Protein AF-A0A6J1IH22-F1 (afdb_monomer)

Secondary structure (DSSP, 8-state):
--HHHHHTT--S--GGGHHHHHHHHHHHHHHHHHHTT---EETTEEHHHHTT--HHHHHHHHHHHSPP-SPP--PPP--

Radius of gyration: 17.15 Å; Cα contacts (8 Å, |Δi|>4): 38; chains: 1; bounding box: 35×49×32 Å

InterPro domains:
  IPR036291 NAD(P)-binding domain superfamily [SSF51735] (2-76)

Sequence (79 aa):
MTEDEVHEGIIYPSISRIRDITKEIAAAVIMEAIEEDLVAGYRDVDARELQKFNKEQILEFVKNNMWDPDYPTVVYHQD

Nearest PDB structures (foldseek):
  8qsz-assembly1_A  TM=4.593E-01  e=5.509E+00  Schizosaccharomyces pombe

Foldseek 3Di:
DDPVCVVVVNPDDDPVCVVVVVLLVQLVVLVVCLVVVNDAADDPGGSVNSNPDDSVRSSVVSVVPDDDPDDDDPDDDDD

Organism: Cucurbita maxima (NCBI:txid3661)

Structure (mmCIF, N/CA/C/O backbone):
data_AF-A0A6J1IH22-F1
#
_entry.id   AF-A0A6J1IH22-F1
#
loop_
_atom_site.group_PDB
_atom_site.id
_atom_site.type_symbol
_atom_site.label_atom_id
_atom_site.label_alt_id
_atom_site.label_comp_id
_atom_site.label_asym_id
_atom_site.label_entity_id
_atom_site.label_seq_id
_atom_site.pdbx_PDB_ins_code
_atom_site.Cartn_x
_atom_site.Cartn_y
_atom_site.Cartn_z
_atom_site.occupancy
_atom_site.B_iso_or_equiv
_atom_site.auth_seq_id
_atom_site.auth_comp_id
_atom_site.auth_asym_id
_atom_site.auth_atom_id
_atom_site.pdbx_PDB_model_num
ATOM 1 N N . MET A 1 1 ? 11.427 6.930 -6.884 1.00 81.81 1 MET A N 1
ATOM 2 C CA . MET A 1 1 ? 12.114 7.985 -7.644 1.00 81.81 1 MET A CA 1
ATOM 3 C C . MET A 1 1 ? 13.324 8.351 -6.822 1.00 81.81 1 MET A C 1
ATOM 5 O O . MET A 1 1 ? 13.145 8.633 -5.643 1.00 81.81 1 MET A O 1
ATOM 9 N N . THR A 1 2 ? 14.519 8.182 -7.364 1.00 89.06 2 THR A N 1
ATOM 10 C CA . THR A 1 2 ? 15.750 8.600 -6.685 1.00 89.06 2 THR A CA 1
ATOM 11 C C . THR A 1 2 ? 16.115 10.013 -7.122 1.00 89.06 2 THR A C 1
ATOM 13 O O . THR A 1 2 ? 15.681 10.464 -8.179 1.00 89.06 2 THR A O 1
ATOM 16 N N . GLU A 1 3 ? 16.917 10.707 -6.318 1.00 92.12 3 GLU A N 1
ATOM 17 C CA . GLU A 1 3 ? 17.442 12.027 -6.690 1.00 92.12 3 GLU A CA 1
ATOM 18 C C . GLU A 1 3 ? 18.216 11.967 -8.014 1.00 92.12 3 GLU A C 1
ATOM 20 O O . GLU A 1 3 ? 18.067 12.850 -8.852 1.00 92.12 3 GLU A O 1
ATOM 25 N N . ASP A 1 4 ? 18.971 10.891 -8.249 1.00 94.19 4 ASP A N 1
ATOM 26 C CA . ASP A 1 4 ? 19.712 10.688 -9.499 1.00 94.19 4 ASP A CA 1
ATOM 27 C C . ASP A 1 4 ? 18.780 10.642 -10.725 1.00 94.19 4 ASP A C 1
ATOM 29 O O . ASP A 1 4 ? 19.036 11.323 -11.715 1.00 94.19 4 ASP A O 1
ATOM 33 N N . GLU A 1 5 ? 17.651 9.919 -10.637 1.00 93.12 5 GLU A N 1
ATOM 34 C CA . GLU A 1 5 ? 16.641 9.864 -11.709 1.00 93.12 5 GLU A CA 1
ATOM 35 C C . GLU A 1 5 ? 16.108 11.276 -12.030 1.00 93.12 5 GLU A C 1
ATOM 37 O O . GLU A 1 5 ? 15.957 11.643 -13.197 1.00 93.12 5 GLU A O 1
ATOM 42 N N . VAL A 1 6 ? 15.882 12.110 -11.010 1.00 94.38 6 VAL A N 1
ATOM 43 C CA . VAL A 1 6 ? 15.407 13.492 -11.197 1.00 94.38 6 VAL A CA 1
ATOM 44 C C . VAL A 1 6 ? 16.452 14.357 -11.903 1.00 94.38 6 VAL A C 1
ATOM 46 O O . VAL A 1 6 ? 16.096 15.127 -12.798 1.00 94.38 6 VAL A O 1
ATOM 49 N N . HIS A 1 7 ? 17.736 14.215 -11.557 1.00 95.75 7 HIS A N 1
ATOM 50 C CA . HIS A 1 7 ? 18.829 14.942 -12.219 1.00 95.75 7 HIS A CA 1
ATOM 51 C C . HIS A 1 7 ? 18.964 14.569 -13.704 1.00 95.75 7 HIS A C 1
ATOM 53 O O . HIS A 1 7 ? 19.346 15.412 -14.517 1.00 95.75 7 HIS A O 1
ATOM 59 N N . GLU A 1 8 ? 18.595 13.342 -14.074 1.00 95.56 8 GLU A N 1
ATOM 60 C CA . GLU A 1 8 ? 18.523 12.875 -15.465 1.00 95.56 8 GLU A CA 1
ATOM 61 C C . GLU A 1 8 ? 17.252 13.344 -16.205 1.00 95.56 8 GLU A C 1
ATOM 63 O O . GLU A 1 8 ? 17.061 13.040 -17.384 1.00 95.56 8 GLU A O 1
ATOM 68 N N . GLY A 1 9 ? 16.377 14.106 -15.541 1.00 96.31 9 GLY A N 1
ATOM 69 C CA . GLY A 1 9 ? 15.114 14.595 -16.099 1.00 96.31 9 GLY A CA 1
ATOM 70 C C . GLY A 1 9 ? 13.970 13.579 -16.037 1.00 96.31 9 GLY A C 1
ATOM 71 O O . GLY A 1 9 ? 12.922 13.794 -16.652 1.00 96.31 9 GLY A O 1
ATOM 72 N N . ILE A 1 10 ? 14.132 12.479 -15.296 1.00 95.81 10 ILE A N 1
ATOM 73 C CA . ILE A 1 10 ? 13.091 11.470 -15.092 1.00 95.81 10 ILE A CA 1
ATOM 74 C C . ILE A 1 10 ? 12.181 11.930 -13.945 1.00 95.81 10 ILE A C 1
ATOM 76 O O . ILE A 1 10 ? 12.482 11.766 -12.766 1.00 95.81 10 ILE A O 1
ATOM 80 N N . ILE A 1 11 ? 11.025 12.495 -14.301 1.00 94.50 11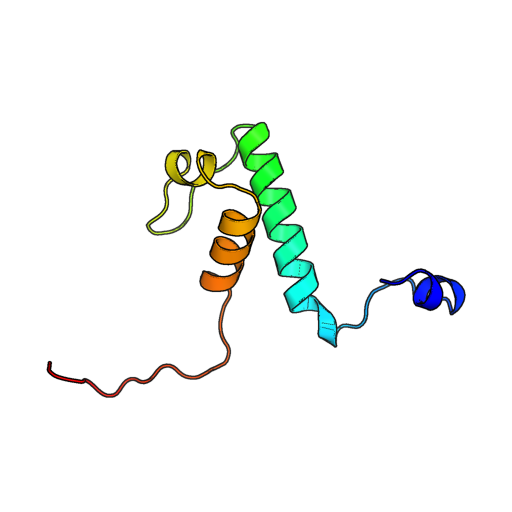 ILE A N 1
ATOM 81 C CA . ILE A 1 11 ? 10.052 13.057 -13.343 1.00 94.50 11 ILE A CA 1
ATOM 82 C C . ILE A 1 11 ? 9.006 12.050 -12.836 1.00 94.50 11 ILE A C 1
ATOM 84 O O . ILE A 1 11 ? 8.178 12.388 -11.994 1.00 94.50 11 ILE A O 1
ATOM 88 N N . TYR A 1 12 ? 9.028 10.812 -13.339 1.00 94.44 12 TYR A N 1
ATOM 89 C CA . TYR A 1 12 ? 8.173 9.721 -12.870 1.00 94.44 12 TYR A CA 1
ATOM 90 C C . TYR A 1 12 ? 8.993 8.451 -12.658 1.00 94.44 12 TYR A C 1
ATOM 92 O O . TYR A 1 12 ? 9.880 8.153 -13.456 1.00 94.44 12 TYR A O 1
ATOM 100 N N . PRO A 1 13 ? 8.698 7.667 -11.610 1.00 93.00 13 PRO A N 1
ATOM 101 C CA . PRO A 1 13 ? 9.382 6.404 -11.392 1.00 93.00 13 PRO A CA 1
ATOM 102 C C . PRO A 1 13 ? 9.124 5.430 -12.549 1.00 93.00 13 PRO A C 1
ATOM 104 O O . PRO A 1 13 ? 8.080 5.465 -13.198 1.00 93.00 13 PRO A O 1
ATOM 107 N N . SER A 1 14 ? 10.064 4.509 -12.764 1.00 93.88 14 SER A N 1
ATOM 108 C CA . SER A 1 14 ? 9.901 3.424 -13.737 1.00 93.88 14 SER A CA 1
ATOM 109 C C . SER A 1 14 ? 8.612 2.632 -13.489 1.00 93.88 14 SER A C 1
ATOM 111 O O . SER A 1 14 ? 8.332 2.236 -12.355 1.00 93.88 14 SER A O 1
ATOM 113 N N . ILE A 1 15 ? 7.880 2.328 -14.568 1.00 95.19 15 ILE A N 1
ATOM 114 C CA . ILE A 1 15 ? 6.628 1.550 -14.547 1.00 95.19 15 ILE A CA 1
ATOM 115 C C . ILE A 1 15 ? 6.832 0.169 -13.909 1.00 95.19 15 ILE A C 1
ATOM 117 O O . ILE A 1 15 ? 5.930 -0.348 -13.260 1.00 95.19 15 ILE A O 1
ATOM 121 N N . SER A 1 16 ? 8.031 -0.408 -14.019 1.00 95.19 16 SER A N 1
ATOM 122 C CA . SER A 1 16 ? 8.371 -1.682 -13.366 1.00 95.19 16 SER A CA 1
ATOM 123 C C . SER A 1 16 ? 8.149 -1.671 -11.846 1.00 95.19 16 SER A C 1
ATOM 125 O O . SER A 1 16 ? 7.804 -2.701 -11.276 1.00 95.19 16 SER A O 1
ATOM 127 N N . ARG A 1 17 ? 8.278 -0.505 -11.196 1.00 94.50 17 ARG A N 1
ATOM 128 C CA . ARG A 1 17 ? 8.099 -0.315 -9.747 1.00 94.50 17 ARG A CA 1
ATOM 129 C C . ARG A 1 17 ? 6.672 0.076 -9.357 1.00 94.50 17 ARG A C 1
ATOM 131 O O . ARG A 1 17 ?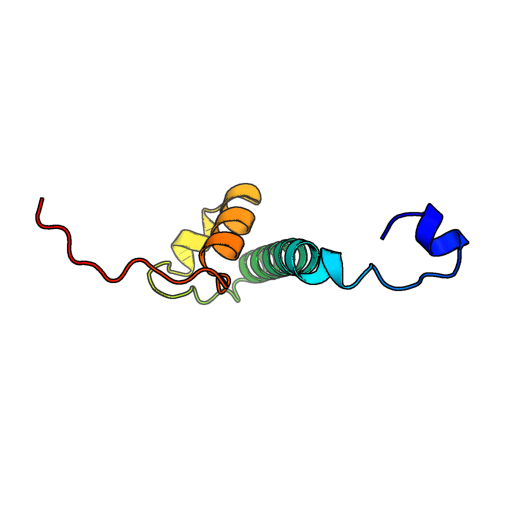 6.422 0.343 -8.184 1.00 94.50 17 ARG A O 1
ATOM 138 N N . ILE A 1 18 ? 5.734 0.157 -10.309 1.00 95.81 18 ILE A N 1
ATOM 139 C CA . ILE A 1 18 ? 4.399 0.720 -10.052 1.00 95.81 18 ILE A CA 1
ATOM 140 C C . ILE A 1 18 ? 3.670 -0.019 -8.929 1.00 95.81 18 ILE A C 1
ATOM 142 O O . ILE A 1 18 ? 3.081 0.623 -8.073 1.00 95.81 18 ILE A O 1
ATOM 146 N N . ARG A 1 19 ? 3.767 -1.353 -8.873 1.00 95.38 19 ARG A N 1
ATOM 147 C CA . ARG A 1 19 ? 3.075 -2.158 -7.856 1.00 95.38 19 ARG A CA 1
ATOM 148 C C . ARG A 1 19 ? 3.598 -1.881 -6.449 1.00 95.38 19 ARG A C 1
ATOM 150 O O . ARG A 1 19 ? 2.796 -1.677 -5.542 1.00 95.38 19 ARG A O 1
ATOM 157 N N . ASP A 1 20 ? 4.916 -1.815 -6.287 1.00 94.94 20 ASP A N 1
ATOM 158 C CA . ASP A 1 20 ? 5.543 -1.518 -4.997 1.00 94.94 20 ASP A CA 1
ATOM 159 C C . ASP A 1 20 ? 5.190 -0.106 -4.527 1.00 94.94 20 ASP A C 1
ATOM 161 O O . ASP A 1 20 ? 4.829 0.096 -3.370 1.00 94.94 20 ASP A O 1
ATOM 165 N N . ILE A 1 21 ? 5.222 0.861 -5.447 1.00 95.50 21 ILE A N 1
ATOM 166 C CA . ILE A 1 21 ? 4.881 2.256 -5.160 1.00 95.50 21 ILE A CA 1
ATOM 167 C C . ILE A 1 21 ? 3.398 2.389 -4.800 1.00 95.50 21 ILE A C 1
ATOM 169 O O . ILE A 1 21 ? 3.067 3.037 -3.811 1.00 95.50 21 ILE A O 1
ATOM 173 N N . THR A 1 22 ? 2.497 1.754 -5.552 1.00 96.62 22 THR A N 1
ATOM 174 C CA . THR A 1 22 ? 1.057 1.782 -5.262 1.00 96.62 22 THR A CA 1
ATOM 175 C C . THR A 1 22 ? 0.742 1.158 -3.906 1.00 96.62 22 THR A C 1
ATOM 177 O O . THR A 1 22 ? -0.124 1.674 -3.207 1.00 96.62 22 THR A O 1
ATOM 180 N N . LYS A 1 23 ? 1.456 0.104 -3.497 1.00 96.94 23 LYS A N 1
ATOM 181 C CA . LYS A 1 23 ? 1.309 -0.498 -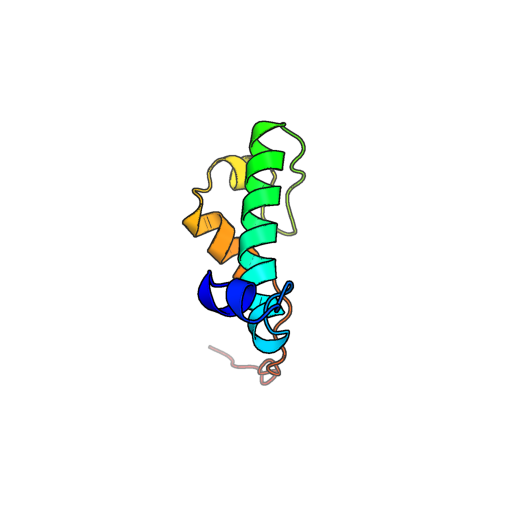2.165 1.00 96.94 23 LYS A CA 1
ATOM 182 C C . LYS A 1 23 ? 1.658 0.500 -1.050 1.00 96.94 23 LYS A C 1
ATOM 184 O O . LYS A 1 23 ? 0.885 0.641 -0.107 1.00 96.94 23 LYS A O 1
ATOM 189 N N . GLU A 1 24 ? 2.774 1.224 -1.171 1.00 96.94 24 GLU A N 1
ATOM 190 C CA . GLU A 1 24 ? 3.161 2.261 -0.195 1.00 96.94 24 GLU A CA 1
AT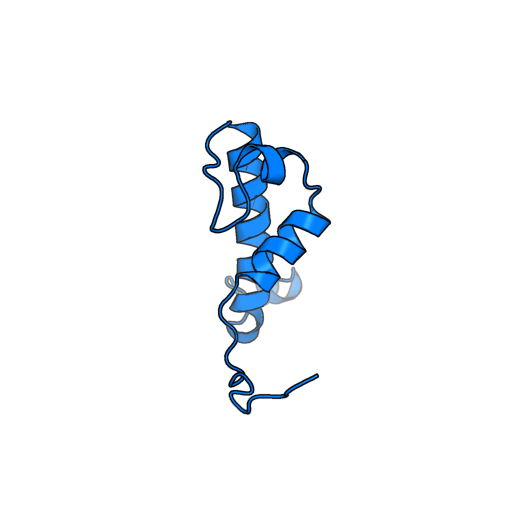OM 191 C C . GLU A 1 24 ? 2.167 3.437 -0.175 1.00 96.94 24 GLU A C 1
ATOM 193 O O . GLU A 1 24 ? 1.772 3.897 0.896 1.00 96.94 24 GLU A O 1
ATOM 198 N N . ILE A 1 25 ? 1.714 3.893 -1.351 1.00 97.19 25 ILE A N 1
ATOM 199 C CA . ILE A 1 25 ? 0.715 4.969 -1.468 1.00 97.19 25 ILE A CA 1
ATOM 200 C C . ILE A 1 25 ? -0.606 4.551 -0.818 1.00 97.19 25 ILE A C 1
ATOM 202 O O . ILE A 1 25 ? -1.176 5.315 -0.045 1.00 97.19 25 ILE A O 1
ATOM 206 N N . ALA A 1 26 ? -1.092 3.342 -1.106 1.00 97.06 26 ALA A N 1
ATOM 207 C CA . ALA A 1 26 ? -2.336 2.837 -0.536 1.00 97.06 26 ALA A CA 1
ATOM 208 C C . ALA A 1 26 ? -2.259 2.750 0.993 1.00 97.06 26 ALA A C 1
ATOM 210 O O . ALA A 1 26 ? -3.204 3.151 1.666 1.00 97.06 26 ALA A O 1
ATOM 211 N N . ALA A 1 27 ? -1.130 2.295 1.547 1.00 97.06 27 ALA A N 1
ATOM 212 C CA . ALA A 1 27 ? -0.937 2.266 2.992 1.00 97.06 27 ALA A CA 1
ATOM 213 C C . ALA A 1 27 ? -0.983 3.672 3.610 1.00 97.06 27 ALA A C 1
ATOM 215 O O . ALA A 1 27 ? -1.672 3.866 4.608 1.00 97.06 27 ALA A O 1
ATOM 216 N N . ALA A 1 28 ? -0.322 4.657 2.994 1.00 97.31 28 ALA A N 1
ATOM 217 C CA . ALA A 1 28 ? -0.363 6.044 3.459 1.00 97.31 28 ALA A CA 1
ATOM 218 C C . ALA A 1 28 ? -1.787 6.631 3.423 1.00 97.31 28 ALA A C 1
ATOM 220 O O . ALA A 1 28 ? -2.220 7.246 4.390 1.00 97.31 28 ALA A O 1
ATOM 221 N N . VAL A 1 29 ? -2.540 6.385 2.346 1.00 97.00 29 VAL A N 1
ATOM 222 C CA . VAL A 1 29 ? -3.936 6.840 2.222 1.00 97.00 29 VAL A CA 1
ATOM 223 C C . VAL A 1 29 ? -4.841 6.176 3.263 1.00 97.00 29 VAL A C 1
ATOM 225 O O . VAL A 1 29 ? -5.706 6.838 3.825 1.00 97.00 29 VAL A O 1
ATOM 228 N N . ILE A 1 30 ? -4.651 4.882 3.544 1.00 95.81 30 ILE A N 1
ATOM 229 C CA . ILE A 1 30 ? -5.420 4.171 4.577 1.00 95.81 30 ILE A CA 1
ATOM 230 C C . ILE A 1 30 ? -5.100 4.719 5.969 1.00 95.81 30 ILE A C 1
ATOM 232 O O . ILE A 1 30 ? -6.019 4.890 6.764 1.00 95.81 30 ILE A O 1
ATOM 236 N N . MET A 1 31 ? -3.827 5.000 6.264 1.00 95.88 31 MET A N 1
ATOM 237 C CA . MET A 1 31 ? -3.428 5.611 7.535 1.00 95.88 31 MET A CA 1
ATOM 238 C C . MET A 1 31 ? -4.093 6.977 7.729 1.00 95.88 31 MET A C 1
ATOM 240 O O . MET A 1 31 ? -4.695 7.204 8.772 1.00 95.88 31 MET A O 1
ATOM 244 N N . GLU A 1 32 ? -4.074 7.835 6.709 1.00 96.88 32 GLU A N 1
ATOM 245 C CA . GLU A 1 32 ? -4.750 9.137 6.771 1.00 96.88 32 GLU A CA 1
ATOM 246 C C . GLU A 1 32 ? -6.269 8.975 6.947 1.00 96.88 32 GLU A C 1
ATOM 248 O O . GLU A 1 32 ? -6.882 9.609 7.799 1.00 96.88 32 GLU A O 1
ATOM 253 N N . ALA A 1 33 ? -6.890 8.049 6.210 1.00 96.19 33 ALA A N 1
ATOM 254 C CA . ALA A 1 33 ? -8.320 7.773 6.342 1.00 96.19 33 ALA A CA 1
ATOM 255 C C . ALA A 1 33 ? -8.702 7.205 7.723 1.00 96.19 33 ALA A C 1
ATOM 257 O O . ALA A 1 33 ? -9.846 7.356 8.148 1.00 96.19 33 ALA A O 1
ATOM 258 N N . ILE A 1 34 ? -7.777 6.535 8.418 1.00 94.44 34 ILE A N 1
ATOM 259 C CA . ILE A 1 34 ? -7.950 6.116 9.814 1.00 94.44 34 ILE A CA 1
ATOM 260 C C . ILE A 1 34 ? -7.916 7.338 10.739 1.00 94.44 34 ILE A C 1
ATOM 262 O O . ILE A 1 34 ? -8.776 7.445 11.614 1.00 94.44 34 ILE A O 1
ATOM 266 N N . GLU A 1 35 ? -6.959 8.249 10.548 1.00 95.12 35 GLU A N 1
ATOM 267 C CA . GLU A 1 35 ? -6.829 9.473 11.352 1.00 95.12 35 GLU A CA 1
ATOM 268 C C . GLU A 1 35 ? -8.039 10.407 11.192 1.00 95.12 35 GLU A C 1
ATOM 270 O O . GLU A 1 35 ? -8.500 10.990 12.175 1.00 95.12 35 GLU A O 1
ATOM 275 N N . GLU A 1 36 ? -8.607 10.490 9.986 1.00 96.38 36 GLU A N 1
ATOM 276 C CA . GLU A 1 36 ? -9.808 11.284 9.690 1.00 96.38 36 GLU A CA 1
ATOM 277 C C . GLU A 1 36 ? -11.141 10.563 10.000 1.00 96.38 36 GLU A C 1
ATOM 279 O O . GLU A 1 36 ? -12.208 11.126 9.757 1.00 96.38 36 GLU A O 1
ATOM 284 N N . ASP A 1 37 ? -11.112 9.334 10.535 1.00 93.06 37 ASP A N 1
ATOM 285 C CA . ASP A 1 37 ? -12.299 8.489 10.793 1.00 93.06 37 ASP A CA 1
ATOM 286 C C . ASP A 1 37 ? -13.180 8.254 9.541 1.00 93.06 37 ASP A C 1
ATOM 288 O O . ASP A 1 37 ? -14.409 8.180 9.598 1.00 93.06 37 ASP A O 1
ATOM 292 N N . LEU A 1 38 ? -12.542 8.130 8.372 1.00 95.69 38 LEU A N 1
ATOM 293 C CA . LEU A 1 38 ? -13.184 7.888 7.071 1.00 95.69 38 LEU A CA 1
ATOM 294 C C . LEU A 1 38 ? -13.089 6.427 6.603 1.00 95.69 38 LEU A C 1
ATOM 296 O O . LEU A 1 38 ? -13.663 6.059 5.573 1.00 95.69 38 LEU A O 1
ATOM 300 N N . VAL A 1 39 ? -12.344 5.582 7.319 1.00 93.88 39 VAL A N 1
ATOM 301 C CA . VAL A 1 39 ? -12.106 4.193 6.915 1.00 93.88 39 VAL A CA 1
ATOM 302 C C . VAL A 1 39 ? -13.362 3.325 7.094 1.00 93.88 39 VAL A C 1
ATOM 304 O O . VAL A 1 39 ? -14.002 3.329 8.140 1.00 93.88 39 VAL A O 1
ATOM 307 N N . ALA A 1 40 ? -13.707 2.534 6.073 1.00 89.44 40 ALA A N 1
ATOM 308 C CA . ALA A 1 40 ? -14.908 1.687 6.085 1.00 89.44 40 ALA A CA 1
ATOM 309 C C . ALA A 1 40 ? -14.643 0.200 6.401 1.00 89.44 40 ALA A C 1
ATOM 311 O O . ALA A 1 40 ? -15.575 -0.528 6.735 1.00 89.44 40 ALA A O 1
ATOM 312 N N . GLY A 1 41 ? -13.393 -0.263 6.304 1.00 89.88 41 GLY A N 1
ATOM 313 C CA . GLY A 1 41 ? -13.065 -1.695 6.304 1.00 89.88 41 GLY A CA 1
ATOM 314 C C . GLY A 1 41 ? -13.067 -2.310 4.900 1.00 89.88 41 GLY A C 1
ATOM 315 O O . GLY A 1 41 ? -13.417 -1.658 3.912 1.00 89.88 41 GLY A O 1
ATOM 316 N N . TYR A 1 42 ? -12.645 -3.571 4.797 1.00 89.44 42 TYR A N 1
ATOM 317 C CA . TYR A 1 42 ? -12.650 -4.332 3.546 1.00 89.44 42 TYR A CA 1
ATOM 318 C C . TYR A 1 42 ? -12.740 -5.840 3.810 1.00 89.44 4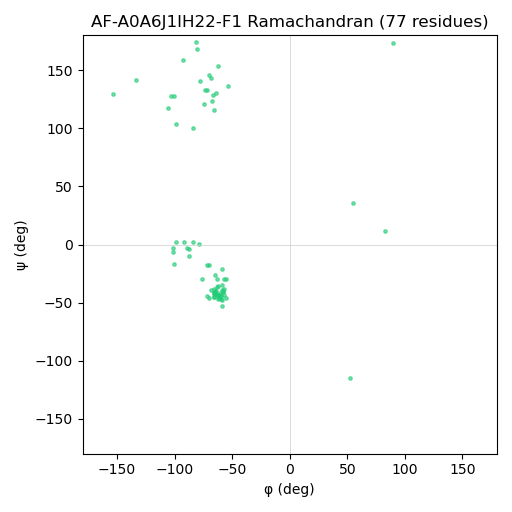2 TYR A C 1
ATOM 320 O O . TYR A 1 42 ? -11.935 -6.398 4.555 1.00 89.44 42 TYR A O 1
ATOM 328 N N . ARG A 1 43 ? -13.693 -6.506 3.137 1.00 89.06 43 ARG A N 1
ATOM 329 C CA . ARG A 1 43 ? -14.006 -7.940 3.300 1.00 89.06 43 ARG A CA 1
ATOM 330 C C . ARG A 1 43 ? -14.243 -8.303 4.770 1.00 89.06 43 ARG A C 1
ATOM 332 O O . ARG A 1 43 ? -15.213 -7.829 5.348 1.00 89.06 43 ARG A O 1
ATOM 339 N N . ASP A 1 44 ? -13.371 -9.133 5.331 1.00 88.38 44 ASP A N 1
ATOM 340 C CA . ASP A 1 44 ? -13.481 -9.688 6.677 1.00 88.38 44 ASP A CA 1
ATOM 341 C C . ASP A 1 44 ? -12.853 -8.786 7.745 1.00 88.38 44 ASP A C 1
ATOM 343 O O . ASP A 1 44 ? -12.937 -9.116 8.921 1.00 88.38 44 ASP A O 1
ATOM 347 N N . VAL A 1 45 ? -12.219 -7.672 7.352 1.00 91.12 45 VAL A N 1
ATOM 348 C CA . VAL A 1 45 ? -11.603 -6.722 8.285 1.00 91.12 45 VAL A CA 1
ATOM 349 C C . VAL A 1 45 ? -12.467 -5.476 8.386 1.00 91.12 45 VAL A C 1
ATOM 351 O O . VAL A 1 45 ? -12.656 -4.751 7.399 1.00 91.12 45 VAL A O 1
ATOM 354 N N . ASP A 1 46 ? -12.981 -5.213 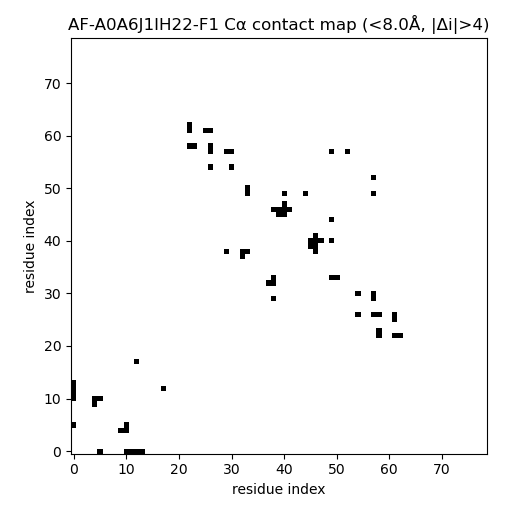9.583 1.00 92.44 46 ASP A N 1
ATOM 355 C CA . ASP A 1 46 ? -13.797 -4.031 9.837 1.00 92.44 46 ASP A CA 1
ATOM 356 C C . ASP A 1 46 ? -12.946 -2.756 10.054 1.00 92.44 46 ASP A C 1
ATOM 358 O O . ASP A 1 46 ? -11.722 -2.788 10.211 1.00 92.44 46 ASP A O 1
ATOM 362 N N . ALA A 1 47 ? -13.600 -1.592 10.056 1.00 91.56 47 ALA A N 1
ATOM 363 C CA . ALA A 1 47 ? -12.940 -0.306 10.291 1.00 91.56 47 ALA A CA 1
ATOM 364 C C . ALA A 1 47 ? -12.223 -0.224 11.657 1.00 91.56 47 ALA A C 1
ATOM 366 O O . ALA A 1 47 ? -11.161 0.387 11.767 1.00 91.56 47 ALA A O 1
ATOM 367 N N . ARG A 1 48 ? -12.774 -0.856 12.700 1.00 91.31 48 ARG A N 1
ATOM 368 C CA . ARG A 1 48 ? -12.228 -0.828 14.068 1.00 91.31 48 ARG A CA 1
ATOM 369 C C . ARG A 1 48 ? -11.007 -1.729 14.214 1.00 91.31 48 ARG A C 1
ATOM 371 O O . ARG A 1 48 ? -10.157 -1.484 15.069 1.00 91.31 48 ARG A O 1
ATOM 378 N N . GLU A 1 49 ? -10.934 -2.799 13.438 1.00 92.12 49 GLU A N 1
ATOM 379 C CA . GLU A 1 49 ? -9.779 -3.679 13.341 1.00 92.12 49 GLU A CA 1
ATOM 380 C C . GLU A 1 49 ? -8.646 -2.985 12.596 1.00 92.12 49 GLU A C 1
ATOM 382 O O . GLU A 1 49 ? -7.524 -2.980 13.105 1.00 92.12 49 GLU A O 1
ATOM 387 N N . LEU A 1 50 ? -8.946 -2.310 11.480 1.00 92.06 50 LEU A N 1
ATOM 388 C CA . LEU A 1 50 ? -7.959 -1.502 10.754 1.00 92.06 50 LEU A CA 1
ATOM 389 C C . LEU A 1 50 ? -7.348 -0.399 11.625 1.00 92.06 50 LEU A C 1
ATOM 391 O O . LEU A 1 50 ? -6.139 -0.195 11.575 1.00 92.06 50 LEU A O 1
ATOM 395 N N . GLN A 1 51 ? -8.139 0.254 12.481 1.00 92.56 51 GLN A N 1
ATOM 396 C CA . GLN A 1 51 ? -7.643 1.264 13.430 1.00 92.56 51 GLN A CA 1
ATOM 397 C C . GLN A 1 51 ? -6.583 0.731 14.413 1.00 92.56 51 GLN A C 1
ATOM 399 O O . GLN A 1 51 ? -5.831 1.514 14.990 1.00 92.56 51 GLN A O 1
ATOM 404 N N . LYS A 1 52 ? -6.509 -0.588 14.637 1.00 93.56 52 LYS A N 1
ATOM 405 C CA . LYS A 1 52 ? -5.513 -1.204 15.533 1.00 93.56 52 LYS A CA 1
ATOM 406 C C . LYS A 1 52 ? -4.203 -1.535 14.824 1.00 93.56 52 LYS A C 1
ATOM 408 O O . LYS A 1 52 ? -3.258 -1.955 15.493 1.00 93.56 52 LYS A O 1
ATOM 413 N N . PHE A 1 53 ? -4.157 -1.430 13.498 1.00 94.25 53 PHE A N 1
ATOM 414 C CA . PHE A 1 53 ? -2.987 -1.831 12.734 1.00 94.25 53 PHE A CA 1
ATOM 415 C C . PHE A 1 53 ? -1.901 -0.761 12.823 1.00 94.25 53 PHE A C 1
ATOM 417 O O . PHE A 1 53 ? -2.165 0.436 12.753 1.00 94.25 53 PHE A O 1
ATOM 424 N N . ASN A 1 54 ? -0.653 -1.204 12.940 1.00 94.25 54 ASN A N 1
ATOM 425 C CA . ASN A 1 54 ? 0.500 -0.352 12.679 1.00 94.25 54 ASN A CA 1
ATOM 426 C C . ASN A 1 54 ? 0.791 -0.274 11.168 1.00 94.25 54 ASN A C 1
ATOM 428 O O . ASN A 1 54 ? 0.182 -0.968 10.350 1.00 94.25 54 ASN A O 1
ATOM 432 N N . LYS A 1 55 ? 1.751 0.572 10.786 1.00 94.25 55 LYS A N 1
ATOM 433 C CA . LYS A 1 55 ? 2.107 0.803 9.382 1.00 94.25 55 LYS A CA 1
ATOM 434 C C . LYS A 1 55 ? 2.506 -0.485 8.655 1.00 94.25 55 LYS A C 1
ATOM 436 O O . LYS A 1 55 ? 2.084 -0.707 7.522 1.00 94.25 55 LYS A O 1
ATOM 441 N N . GLU A 1 56 ? 3.302 -1.338 9.290 1.00 96.12 56 GLU A N 1
ATOM 442 C CA . GLU A 1 56 ? 3.775 -2.595 8.706 1.00 96.12 56 GLU A CA 1
ATOM 443 C C . GLU A 1 56 ? 2.613 -3.565 8.459 1.00 96.12 56 GLU A C 1
ATOM 445 O O . GLU A 1 56 ? 2.542 -4.202 7.407 1.00 96.12 56 GLU A O 1
ATOM 450 N N . GLN A 1 57 ? 1.665 -3.630 9.395 1.00 96.38 57 GLN A N 1
ATOM 451 C CA . GLN A 1 57 ? 0.446 -4.423 9.257 1.00 96.38 57 GLN A CA 1
ATOM 452 C C . GLN A 1 57 ? -0.456 -3.890 8.142 1.00 96.38 57 GLN A C 1
ATOM 454 O O . GLN A 1 57 ? -1.017 -4.691 7.401 1.00 96.38 57 GLN A O 1
ATOM 459 N N . ILE A 1 58 ? -0.565 -2.569 7.970 1.00 96.25 58 ILE A N 1
ATOM 460 C CA . ILE A 1 58 ? -1.314 -1.971 6.853 1.00 96.25 58 ILE A CA 1
ATOM 461 C C . ILE A 1 58 ? -0.640 -2.297 5.515 1.00 96.25 58 ILE A C 1
ATOM 463 O O . ILE A 1 58 ? -1.325 -2.659 4.561 1.00 96.25 58 ILE A O 1
ATOM 467 N N . LEU A 1 59 ? 0.691 -2.224 5.428 1.00 97.38 59 LEU A N 1
ATOM 468 C CA . LEU A 1 59 ? 1.426 -2.591 4.211 1.00 97.38 59 LEU A CA 1
ATOM 469 C C . LEU A 1 59 ? 1.192 -4.053 3.821 1.00 97.38 59 LEU A C 1
ATOM 471 O O . LEU A 1 59 ? 0.953 -4.351 2.648 1.00 97.38 59 LEU A O 1
ATOM 475 N N . GLU A 1 60 ? 1.237 -4.954 4.799 1.00 96.69 60 GLU A N 1
ATOM 476 C CA . GLU A 1 60 ? 0.976 -6.377 4.588 1.00 96.69 60 GLU A CA 1
ATOM 477 C C . GLU A 1 60 ? -0.499 -6.633 4.249 1.00 96.69 60 GLU A C 1
ATOM 479 O O . GLU A 1 60 ? -0.807 -7.405 3.342 1.00 96.69 60 GLU A O 1
ATOM 484 N N . PHE A 1 61 ? -1.420 -5.922 4.901 1.00 95.81 61 PHE A N 1
ATOM 485 C CA . PHE A 1 61 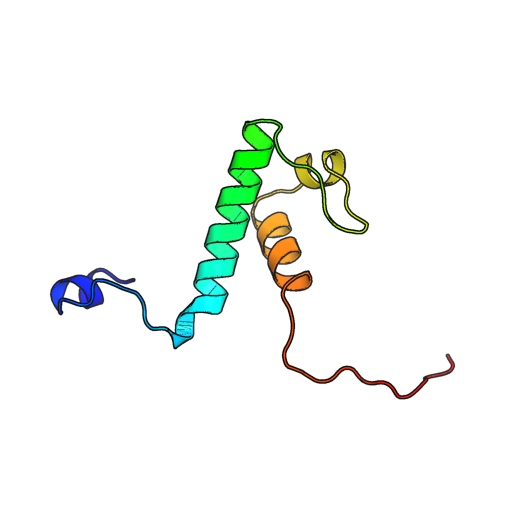? -2.845 -5.961 4.588 1.00 95.81 61 PHE A CA 1
ATOM 486 C C . PHE A 1 61 ? -3.122 -5.539 3.143 1.00 95.81 61 PHE A C 1
ATOM 488 O O . PHE A 1 61 ? -3.833 -6.244 2.427 1.00 95.81 61 PHE A O 1
ATOM 495 N N . VAL A 1 62 ? -2.534 -4.430 2.687 1.00 96.25 62 VAL A N 1
ATOM 496 C CA . VAL A 1 62 ? -2.644 -3.982 1.295 1.00 96.25 62 VAL A CA 1
ATOM 497 C C . VAL A 1 62 ? -2.098 -5.058 0.367 1.00 96.25 62 VAL A C 1
ATOM 499 O O . VAL A 1 62 ? -2.815 -5.500 -0.526 1.00 96.25 62 VAL A O 1
ATOM 502 N N . LYS A 1 63 ? -0.867 -5.526 0.602 1.00 95.94 63 LYS A N 1
ATOM 503 C CA . LYS A 1 63 ? -0.206 -6.536 -0.235 1.00 95.94 63 LYS A CA 1
ATOM 504 C C . LYS A 1 63 ? -1.047 -7.809 -0.382 1.00 95.94 63 LYS A C 1
ATOM 506 O O . LYS A 1 63 ? -1.232 -8.269 -1.504 1.00 95.94 63 LYS A O 1
ATOM 511 N N . ASN A 1 64 ? -1.600 -8.328 0.713 1.00 94.69 64 ASN A N 1
ATOM 512 C CA . ASN A 1 64 ? -2.401 -9.559 0.719 1.00 94.69 64 ASN A CA 1
ATOM 513 C C . ASN A 1 64 ? -3.782 -9.401 0.074 1.00 94.69 64 ASN A C 1
ATOM 515 O O . ASN A 1 64 ? -4.413 -10.391 -0.291 1.00 94.69 64 ASN A O 1
ATOM 519 N N . ASN A 1 65 ? -4.2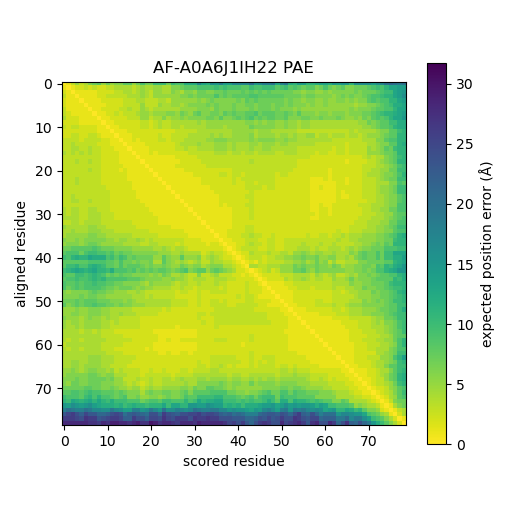56 -8.165 -0.088 1.00 94.31 65 ASN A N 1
ATOM 520 C CA . ASN A 1 65 ? -5.505 -7.864 -0.781 1.00 94.31 65 ASN A CA 1
ATOM 521 C C . ASN A 1 65 ? -5.295 -7.361 -2.220 1.00 94.31 65 ASN A C 1
ATOM 523 O O . ASN A 1 65 ? -6.276 -7.157 -2.940 1.00 94.31 65 ASN A O 1
ATOM 527 N N . MET A 1 66 ? -4.049 -7.181 -2.672 1.00 94.88 66 MET A N 1
ATOM 528 C CA . MET A 1 66 ? -3.755 -6.908 -4.078 1.00 94.88 66 MET A CA 1
ATOM 529 C C . MET A 1 66 ? -4.026 -8.152 -4.928 1.00 94.88 66 MET A C 1
ATOM 531 O O . MET A 1 66 ? -3.800 -9.281 -4.507 1.00 94.88 66 MET A O 1
ATOM 535 N N . TRP A 1 67 ? -4.479 -7.942 -6.163 1.00 94.19 67 TRP A N 1
ATOM 536 C CA . TRP A 1 67 ? -4.622 -9.031 -7.127 1.00 94.19 67 TRP A CA 1
ATOM 537 C C . TRP A 1 67 ? -3.256 -9.643 -7.465 1.00 94.19 67 TRP A C 1
ATOM 539 O O . TRP A 1 67 ? -2.325 -8.906 -7.813 1.00 94.19 67 TRP A O 1
ATOM 549 N N . ASP A 1 68 ? -3.169 -10.969 -7.397 1.00 92.88 68 ASP A N 1
ATOM 550 C CA . ASP A 1 68 ? -1.986 -11.766 -7.719 1.00 92.88 68 ASP A CA 1
ATOM 551 C C . ASP A 1 68 ? -2.128 -12.379 -9.129 1.00 92.88 68 ASP A C 1
ATOM 553 O O . ASP A 1 68 ? -3.173 -12.973 -9.418 1.00 92.88 68 ASP A O 1
ATOM 557 N N . PRO A 1 69 ? -1.142 -12.200 -10.031 1.00 92.94 69 PRO A N 1
ATOM 558 C CA . PRO A 1 69 ? -1.159 -12.823 -11.352 1.00 92.94 69 PRO A CA 1
ATOM 559 C C . PRO A 1 69 ? -0.961 -14.341 -11.356 1.00 92.94 69 PRO A C 1
ATOM 561 O O . PRO A 1 69 ? -1.262 -14.963 -12.380 1.00 92.94 69 PRO A O 1
ATOM 564 N N . ASP A 1 70 ? -0.451 -14.934 -10.279 1.00 93.81 70 ASP A N 1
ATOM 565 C CA . ASP A 1 70 ? -0.193 -16.368 -10.242 1.00 93.81 70 ASP A CA 1
ATOM 566 C C . ASP A 1 70 ? -1.498 -17.166 -10.126 1.00 93.81 70 ASP A C 1
ATOM 568 O O . ASP A 1 70 ? -2.393 -16.868 -9.331 1.00 93.81 70 ASP A O 1
ATOM 572 N N . TYR A 1 71 ? -1.629 -18.208 -10.954 1.00 92.62 71 TYR A N 1
ATOM 573 C CA . TYR A 1 71 ? -2.827 -19.039 -10.946 1.00 92.62 71 TYR A CA 1
ATOM 574 C C . TYR A 1 71 ? -2.943 -19.805 -9.623 1.00 92.62 71 TYR A C 1
ATOM 576 O O . TYR A 1 71 ? -2.007 -20.517 -9.248 1.00 92.62 71 TYR A O 1
ATOM 584 N N . PRO A 1 72 ? -4.103 -19.744 -8.946 1.00 89.19 72 PRO A N 1
ATO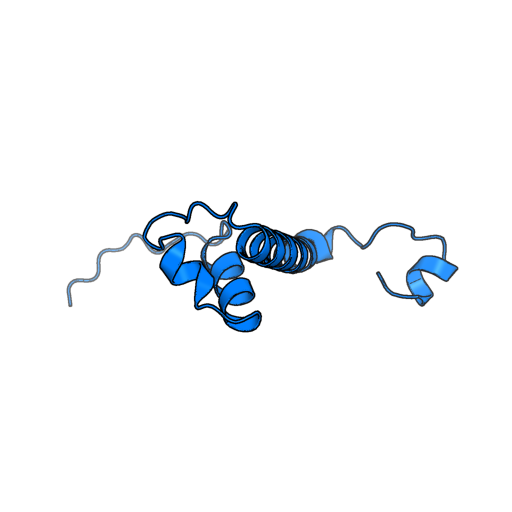M 585 C CA . PRO A 1 72 ? -4.306 -20.511 -7.732 1.00 89.19 72 PRO A CA 1
ATOM 586 C C . PRO A 1 72 ? -4.377 -22.005 -8.055 1.00 89.19 72 PRO A C 1
ATOM 588 O O . PRO A 1 72 ? -4.966 -22.425 -9.056 1.00 89.19 72 PRO A O 1
ATOM 591 N N . THR A 1 73 ? -3.829 -22.829 -7.166 1.00 89.25 73 THR A N 1
ATOM 592 C CA . THR A 1 73 ? -4.031 -24.277 -7.225 1.00 89.25 73 THR A CA 1
ATOM 593 C C . THR A 1 73 ? -5.501 -24.589 -6.962 1.00 89.25 73 THR A C 1
ATOM 595 O O . THR A 1 73 ? -6.013 -24.355 -5.873 1.00 89.25 73 THR A O 1
ATOM 598 N N . VAL A 1 74 ? -6.180 -25.141 -7.966 1.00 88.81 74 VAL A N 1
ATOM 599 C CA . VAL A 1 74 ? -7.596 -25.549 -7.889 1.00 88.81 74 VAL A CA 1
ATOM 600 C C . VAL A 1 74 ? -7.779 -27.047 -7.627 1.00 88.81 74 VAL A C 1
ATOM 602 O O . VAL A 1 74 ? -8.903 -27.545 -7.601 1.00 88.81 74 VAL A O 1
ATOM 605 N N . VAL A 1 75 ? -6.682 -27.788 -7.454 1.00 90.38 75 VAL A N 1
ATOM 606 C CA . VAL A 1 75 ? -6.730 -29.214 -7.119 1.00 90.38 75 VAL A CA 1
ATOM 607 C C . VAL A 1 75 ? -7.137 -29.353 -5.657 1.00 90.38 75 VAL A C 1
ATOM 609 O O . VAL A 1 75 ? -6.474 -28.834 -4.763 1.00 90.38 75 VAL A O 1
ATOM 612 N N . TYR A 1 76 ? -8.246 -30.048 -5.425 1.00 81.38 76 TYR A N 1
ATOM 613 C CA . TYR A 1 76 ? -8.741 -30.327 -4.085 1.00 81.38 76 TYR A CA 1
ATOM 614 C C . TYR A 1 76 ? -7.787 -31.277 -3.350 1.00 81.38 76 TYR A C 1
ATOM 616 O O . TYR A 1 76 ? -7.531 -32.386 -3.824 1.00 81.38 76 TYR A O 1
ATOM 624 N N . HIS A 1 77 ? -7.294 -30.851 -2.188 1.00 75.75 77 HIS A N 1
ATOM 625 C CA . HIS A 1 77 ? -6.607 -31.712 -1.232 1.00 75.75 77 HIS A CA 1
ATOM 626 C C . HIS A 1 77 ? -7.567 -32.031 -0.083 1.00 75.75 77 HIS A C 1
ATOM 628 O O . HIS A 1 77 ? -8.204 -31.139 0.475 1.00 75.75 77 HIS A O 1
ATOM 634 N N . GLN A 1 78 ? -7.708 -33.320 0.208 1.00 67.88 78 GLN A N 1
ATOM 635 C CA . GLN A 1 78 ? -8.480 -33.838 1.327 1.00 67.88 78 GLN A CA 1
ATOM 636 C C . GLN A 1 78 ? -7.458 -34.139 2.427 1.00 67.88 78 GLN A C 1
ATOM 638 O O . GLN A 1 78 ? -6.682 -35.083 2.271 1.00 67.88 78 GLN A O 1
ATOM 643 N N . ASP A 1 79 ? -7.390 -33.280 3.444 1.00 56.84 79 ASP A N 1
ATOM 644 C CA . ASP A 1 79 ? -6.613 -33.542 4.665 1.00 56.84 79 ASP A CA 1
ATOM 645 C C . ASP A 1 79 ? -7.239 -34.686 5.481 1.00 56.84 79 ASP A C 1
ATOM 647 O O . ASP A 1 79 ? -8.493 -34.758 5.548 1.00 56.84 79 ASP A O 1
#

Mean predicted aligned error: 4.97 Å

pLDDT: mean 92.74, std 6.19, range [56.84, 97.38]

Solvent-accessible surface area (backbone atoms only — not comparable to full-atom values): 5035 Å² total; per-residue (Å²): 117,54,72,68,44,44,77,73,68,44,89,64,60,64,73,90,47,44,67,65,50,50,43,55,50,50,32,52,53,51,52,51,28,48,76,72,72,65,54,77,51,59,93,94,43,47,37,75,56,57,66,71,51,52,72,69,54,38,41,50,53,48,56,74,69,48,90,71,90,72,82,77,87,82,75,85,78,86,132